Protein AF-A0AB36GQ30-F1 (afdb_monomer)

Structure (mmCIF, N/CA/C/O backbone):
data_AF-A0AB36GQ30-F1
#
_entry.id   AF-A0AB36GQ30-F1
#
loop_
_atom_site.group_PDB
_atom_site.id
_atom_site.type_symbol
_atom_site.label_atom_id
_atom_site.label_alt_id
_atom_site.label_comp_id
_atom_site.label_asym_id
_atom_site.label_entity_id
_atom_site.label_seq_id
_atom_site.pdbx_PDB_ins_code
_atom_site.Cartn_x
_atom_site.Cartn_y
_atom_site.Cartn_z
_atom_site.occupancy
_atom_site.B_iso_or_equiv
_atom_site.auth_seq_id
_atom_site.auth_comp_id
_atom_site.auth_asym_id
_atom_site.auth_atom_id
_atom_site.pdbx_PDB_model_num
ATOM 1 N N . MET A 1 1 ? -1.378 24.437 3.042 1.00 61.00 1 MET A N 1
ATOM 2 C CA . MET A 1 1 ?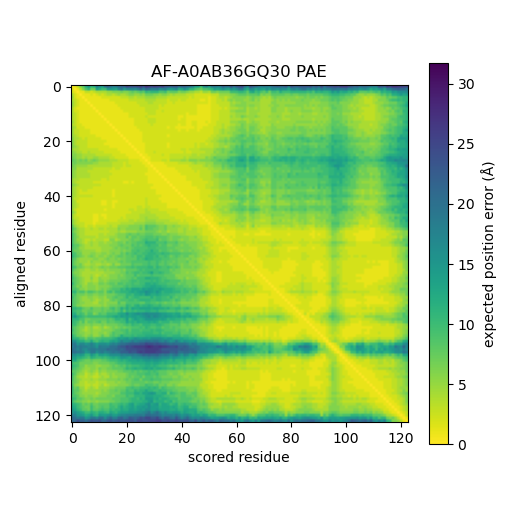 -1.253 23.230 3.884 1.00 61.00 1 MET A CA 1
ATOM 3 C C . MET A 1 1 ? -0.330 22.280 3.148 1.00 61.00 1 MET A C 1
ATOM 5 O O . MET A 1 1 ? -0.495 22.153 1.941 1.00 61.00 1 MET A O 1
ATOM 9 N N . SER A 1 2 ? 0.686 21.733 3.812 1.00 84.62 2 SER A N 1
ATOM 10 C CA . SER A 1 2 ? 1.551 20.708 3.219 1.00 84.62 2 SER A CA 1
ATOM 11 C C . SER A 1 2 ? 0.772 19.402 3.073 1.00 84.62 2 SER A C 1
ATOM 13 O O . SER A 1 2 ? -0.095 19.107 3.895 1.00 84.62 2 SER A O 1
ATOM 15 N N . ASN A 1 3 ? 1.071 18.630 2.030 1.00 89.50 3 ASN A N 1
ATOM 16 C CA . ASN A 1 3 ? 0.590 17.255 1.953 1.00 89.50 3 ASN A CA 1
ATOM 17 C C . ASN A 1 3 ? 1.295 16.431 3.043 1.00 89.50 3 ASN A C 1
ATOM 19 O O . ASN A 1 3 ? 2.509 16.596 3.197 1.00 89.50 3 ASN A O 1
ATOM 23 N N . PRO A 1 4 ? 0.572 15.580 3.790 1.00 93.12 4 PRO A N 1
ATOM 24 C CA . PRO A 1 4 ? 1.186 14.721 4.793 1.00 93.12 4 PRO A CA 1
ATOM 25 C C . PRO A 1 4 ? 2.131 13.712 4.134 1.00 93.12 4 PRO A C 1
ATOM 27 O O . PRO A 1 4 ? 1.915 13.265 3.003 1.00 93.12 4 PRO A O 1
ATOM 30 N N . THR A 1 5 ? 3.189 13.360 4.848 1.00 93.00 5 THR A N 1
ATOM 31 C CA . THR A 1 5 ? 4.141 12.318 4.467 1.00 93.00 5 THR A CA 1
ATOM 32 C C . THR A 1 5 ? 3.508 10.929 4.562 1.00 93.00 5 THR A C 1
ATOM 34 O O . THR A 1 5 ? 2.499 10.725 5.238 1.00 93.00 5 THR A O 1
ATOM 37 N N . ARG A 1 6 ? 4.123 9.935 3.904 1.00 90.06 6 ARG A N 1
ATOM 38 C CA . ARG A 1 6 ? 3.685 8.530 3.975 1.00 90.06 6 ARG A CA 1
ATOM 39 C C . ARG A 1 6 ? 3.557 8.049 5.425 1.00 90.06 6 ARG A C 1
ATOM 41 O O . ARG A 1 6 ? 2.546 7.439 5.762 1.00 90.06 6 ARG A O 1
ATOM 48 N N . GLN A 1 7 ? 4.561 8.345 6.253 1.00 90.69 7 GLN A N 1
ATOM 49 C CA . GLN A 1 7 ? 4.589 7.914 7.649 1.00 90.69 7 GLN A CA 1
ATOM 50 C C . GLN A 1 7 ? 3.492 8.596 8.467 1.00 90.69 7 GLN A C 1
ATOM 52 O O . GLN A 1 7 ? 2.746 7.908 9.143 1.00 90.69 7 GLN A O 1
ATOM 57 N N . GLU A 1 8 ? 3.296 9.909 8.312 1.00 95.56 8 GLU A N 1
ATOM 58 C CA . GLU A 1 8 ? 2.214 10.622 9.010 1.00 95.56 8 GLU A CA 1
ATOM 59 C C . GLU A 1 8 ? 0.825 10.062 8.667 1.00 95.56 8 GLU A C 1
ATOM 61 O O . GLU A 1 8 ? -0.052 10.015 9.527 1.00 95.56 8 GLU A O 1
ATOM 66 N N . ILE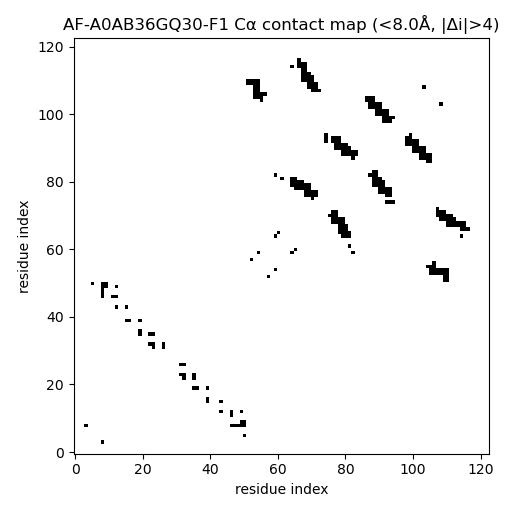 A 1 9 ? 0.604 9.618 7.423 1.00 96.00 9 ILE A N 1
ATOM 67 C CA . ILE A 1 9 ? -0.657 8.964 7.051 1.00 96.00 9 ILE A CA 1
ATOM 68 C C . ILE A 1 9 ? -0.776 7.604 7.751 1.00 96.00 9 ILE A C 1
ATOM 70 O O . ILE A 1 9 ? -1.840 7.298 8.285 1.00 96.00 9 ILE A O 1
ATOM 74 N N . ILE A 1 10 ? 0.282 6.788 7.754 1.00 94.50 10 ILE A N 1
ATOM 75 C CA . ILE A 1 10 ? 0.287 5.481 8.434 1.00 94.50 10 ILE A CA 1
ATOM 76 C C . ILE A 1 10 ? -0.005 5.657 9.925 1.00 94.50 10 ILE A C 1
ATOM 78 O O . ILE A 1 10 ? -0.965 5.061 10.416 1.00 94.50 10 ILE A O 1
ATOM 82 N N . ASP A 1 11 ? 0.729 6.551 10.585 1.00 96.50 11 ASP A N 1
ATOM 83 C CA . ASP A 1 11 ? 0.581 6.862 12.006 1.00 96.50 11 ASP A CA 1
ATOM 84 C C . ASP A 1 11 ? -0.844 7.340 12.322 1.00 96.50 11 ASP A C 1
ATOM 86 O O . ASP A 1 11 ? -1.434 6.936 13.320 1.00 96.50 11 ASP A O 1
ATOM 90 N N . ALA A 1 12 ? -1.453 8.158 11.454 1.00 97.19 12 ALA A N 1
ATOM 91 C CA . ALA A 1 12 ? -2.827 8.627 11.642 1.00 97.19 12 ALA A CA 1
ATOM 92 C C . ALA A 1 12 ? -3.866 7.496 11.548 1.00 97.19 12 ALA A C 1
ATOM 94 O O . ALA A 1 12 ? -4.842 7.491 12.302 1.00 97.19 12 ALA A O 1
ATOM 95 N N . HIS A 1 13 ? -3.677 6.537 10.633 1.00 97.31 13 HIS A N 1
ATOM 96 C CA . HIS A 1 13 ? -4.545 5.356 10.550 1.00 97.31 13 HIS A CA 1
ATOM 97 C C . HIS A 1 13 ? -4.379 4.459 11.779 1.00 97.31 13 HIS A C 1
ATOM 99 O O . HIS A 1 13 ? -5.375 3.965 12.300 1.00 97.31 13 HIS A O 1
ATOM 105 N N . GLU A 1 14 ? -3.151 4.266 12.259 1.00 96.50 14 GLU A N 1
ATOM 106 C CA . GLU A 1 14 ? -2.860 3.448 13.443 1.00 96.50 14 GLU A CA 1
ATOM 107 C C . GLU A 1 14 ? -3.410 4.082 14.721 1.00 96.50 14 GLU A C 1
ATOM 109 O O . GLU A 1 14 ? -4.164 3.436 15.448 1.00 96.50 14 GLU A O 1
ATOM 114 N N . ALA A 1 15 ? -3.173 5.379 14.923 1.00 97.75 15 ALA A N 1
ATOM 115 C CA . ALA A 1 15 ? -3.732 6.126 16.043 1.00 97.75 15 ALA A CA 1
ATOM 116 C C . ALA A 1 15 ? -5.270 6.089 16.054 1.00 97.75 15 ALA A C 1
ATOM 118 O O . ALA A 1 15 ? -5.879 5.970 17.116 1.00 97.75 15 ALA A O 1
ATOM 119 N N . LEU A 1 16 ? -5.927 6.161 14.887 1.00 97.50 16 LEU A N 1
ATOM 120 C CA . LEU A 1 16 ? -7.385 6.034 14.813 1.00 97.50 16 LEU A CA 1
ATOM 121 C C . LEU A 1 16 ? -7.857 4.642 15.258 1.00 97.50 16 LEU A C 1
ATOM 123 O O . LEU A 1 16 ? -8.854 4.552 15.975 1.00 97.50 16 LEU A O 1
ATOM 127 N N . ILE A 1 17 ? -7.165 3.577 14.844 1.00 96.50 17 ILE A N 1
ATOM 128 C CA . ILE A 1 17 ? -7.484 2.201 15.249 1.00 96.50 17 ILE A CA 1
ATOM 129 C C . ILE A 1 17 ? -7.342 2.053 16.767 1.00 96.50 17 ILE A C 1
ATOM 131 O O . ILE A 1 17 ? -8.271 1.573 17.415 1.00 96.50 17 ILE A O 1
ATOM 135 N N . GLU A 1 18 ? -6.232 2.520 17.342 1.00 97.38 18 GLU A N 1
ATOM 136 C CA . GLU A 1 18 ? -5.989 2.461 18.788 1.00 97.38 18 GLU A CA 1
ATOM 137 C C . GLU A 1 18 ? -7.038 3.247 19.582 1.00 97.38 18 GLU A C 1
ATOM 139 O O . GLU A 1 18 ? -7.621 2.725 20.532 1.00 97.38 18 GLU A O 1
ATOM 144 N N . LEU A 1 19 ? -7.344 4.479 19.162 1.00 97.00 19 LEU A N 1
ATOM 145 C CA . LEU A 1 19 ? -8.370 5.303 19.804 1.00 97.00 19 LEU A CA 1
ATOM 146 C C . LEU A 1 19 ? -9.752 4.645 19.752 1.00 97.00 19 LEU A C 1
ATOM 148 O O . LEU A 1 19 ? -10.502 4.728 20.726 1.00 97.00 19 LEU A O 1
ATOM 152 N N . CYS A 1 20 ? -10.099 3.994 18.638 1.00 95.81 20 CYS A N 1
ATOM 153 C CA . CYS A 1 20 ? -11.366 3.275 18.520 1.00 95.81 20 CYS A CA 1
ATOM 154 C C . CYS A 1 20 ? -11.392 2.033 19.413 1.00 95.81 20 CYS A C 1
ATOM 156 O O . CYS A 1 20 ? -12.393 1.829 20.090 1.00 95.81 20 CYS A O 1
ATOM 158 N N . GLY A 1 21 ? -10.297 1.269 19.485 1.00 94.81 21 GLY A N 1
ATOM 159 C CA . GLY A 1 21 ? -10.179 0.128 20.399 1.00 94.81 21 GLY A CA 1
ATOM 160 C C . GLY A 1 21 ? -10.378 0.541 21.858 1.00 94.81 21 GLY A C 1
ATOM 161 O O . GLY A 1 21 ? -11.236 -0.004 22.545 1.00 94.81 21 GLY A O 1
ATOM 162 N N . LEU A 1 22 ? -9.689 1.600 22.298 1.00 96.62 22 LEU A N 1
ATOM 163 C CA . LEU A 1 22 ? -9.859 2.152 23.647 1.00 96.62 22 LEU A CA 1
ATOM 164 C C . LEU A 1 22 ? -11.296 2.632 23.910 1.00 96.62 22 LEU A C 1
ATOM 166 O O . LEU A 1 22 ? -11.830 2.444 25.002 1.00 96.62 22 LEU A O 1
ATOM 170 N N . ALA A 1 23 ? -11.936 3.274 22.930 1.00 96.00 23 ALA A N 1
ATOM 171 C CA . ALA A 1 23 ? -13.309 3.754 23.071 1.00 96.00 23 ALA A CA 1
ATOM 172 C C . ALA A 1 23 ? -14.343 2.613 23.084 1.00 96.00 23 ALA A C 1
ATOM 174 O O . ALA A 1 23 ? -15.368 2.735 23.757 1.00 96.00 23 ALA A O 1
ATOM 175 N N . GLU A 1 24 ? -14.087 1.523 22.358 1.00 94.38 24 GLU A N 1
ATOM 176 C CA . GLU A 1 24 ? -14.903 0.306 22.381 1.00 94.38 24 GLU A CA 1
ATOM 177 C C . GLU A 1 24 ? -14.786 -0.428 23.716 1.00 94.38 24 GLU A C 1
ATOM 179 O O . GLU A 1 24 ? -15.815 -0.786 24.284 1.00 94.38 24 GLU A O 1
ATOM 184 N N . ASP A 1 25 ? -13.578 -0.558 24.271 1.00 95.00 25 ASP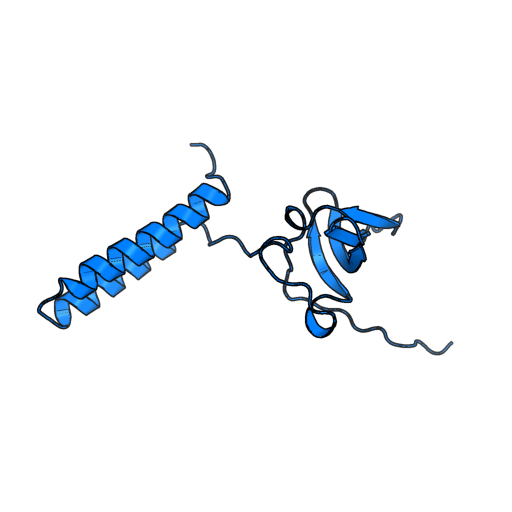 A N 1
ATOM 185 C CA . ASP A 1 25 ? -13.352 -1.172 25.588 1.00 95.00 25 ASP A CA 1
ATOM 186 C C . ASP A 1 25 ? -14.067 -0.415 26.722 1.00 95.00 25 ASP A C 1
ATOM 188 O O . ASP A 1 25 ? -14.489 -0.999 27.722 1.00 95.00 25 ASP A O 1
ATOM 192 N N . LEU A 1 26 ? -14.232 0.902 26.563 1.00 95.19 26 LEU A N 1
ATOM 193 C CA . LEU A 1 26 ? -14.957 1.766 27.498 1.00 95.19 26 LEU A CA 1
ATOM 194 C C . LEU A 1 26 ? -16.472 1.813 27.241 1.00 95.19 26 LEU A C 1
ATOM 196 O O . LEU A 1 26 ? -17.214 2.406 28.033 1.00 95.19 26 LEU A O 1
ATOM 200 N N . ALA A 1 27 ? -16.958 1.232 26.143 1.00 95.00 27 ALA A N 1
ATOM 201 C CA . ALA A 1 27 ? -18.374 1.244 25.814 1.00 95.00 27 ALA A CA 1
ATOM 202 C C . ALA A 1 27 ? -19.149 0.296 26.742 1.00 95.00 27 ALA A C 1
ATOM 204 O O . ALA A 1 27 ? -18.955 -0.915 26.752 1.00 95.00 27 ALA A O 1
ATOM 205 N N . VAL A 1 28 ? -20.104 0.847 27.491 1.00 95.88 28 VAL A N 1
ATOM 206 C CA . VAL A 1 28 ? -20.944 0.079 28.430 1.00 95.88 28 VAL A CA 1
ATOM 207 C C . VAL A 1 28 ? -22.181 -0.497 27.729 1.00 95.88 28 VAL A C 1
ATOM 209 O O . VAL A 1 28 ? -22.857 -1.385 28.242 1.00 95.88 28 VAL A O 1
ATOM 212 N N . THR A 1 29 ? -22.508 0.017 26.541 1.00 96.81 29 THR A N 1
ATOM 213 C CA . THR A 1 29 ? -23.698 -0.367 25.778 1.00 96.81 29 THR A CA 1
ATOM 214 C C . THR A 1 29 ? -23.365 -0.621 24.315 1.00 96.81 29 THR A C 1
ATOM 216 O O . THR A 1 29 ? -22.505 0.035 23.726 1.00 96.81 29 THR A O 1
ATOM 219 N N . GLU A 1 30 ? -24.150 -1.483 23.670 1.00 94.19 30 GLU A N 1
ATOM 220 C CA . GLU A 1 30 ? -24.035 -1.692 22.224 1.00 94.19 30 GLU A CA 1
ATOM 221 C C . GLU A 1 30 ? -24.274 -0.412 21.411 1.00 94.19 30 GLU A C 1
ATOM 223 O O . GLU A 1 30 ? -23.734 -0.248 20.319 1.00 94.19 30 GLU A O 1
ATOM 228 N N . ALA A 1 31 ? -25.113 0.504 21.908 1.00 96.19 31 ALA A N 1
ATOM 229 C CA . ALA A 1 31 ? -25.377 1.769 21.232 1.00 96.19 31 ALA A CA 1
ATOM 230 C C . ALA A 1 31 ? -24.118 2.647 21.173 1.00 96.19 31 ALA A C 1
ATOM 232 O O . ALA A 1 31 ? -23.854 3.253 20.135 1.00 96.1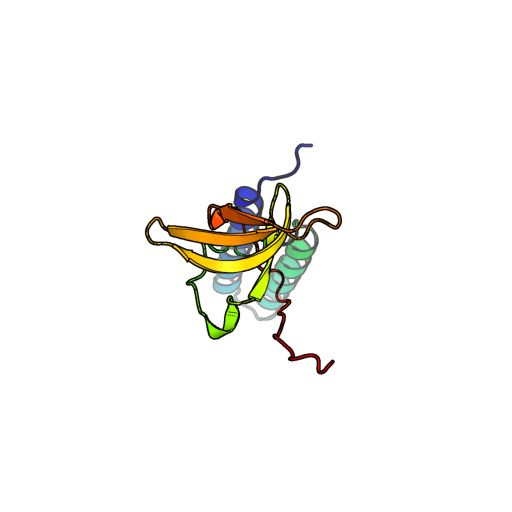9 31 ALA A O 1
ATOM 233 N N . GLN A 1 32 ? -23.327 2.670 22.250 1.00 95.00 32 GLN A N 1
ATOM 234 C CA . GLN A 1 32 ? -22.038 3.358 22.291 1.00 95.00 32 GLN A CA 1
ATOM 235 C C . GLN A 1 32 ? -21.025 2.688 21.360 1.00 95.00 32 GLN A C 1
ATOM 237 O O . GLN A 1 32 ? -20.433 3.384 20.542 1.00 95.00 32 GLN A O 1
ATOM 242 N N . ALA A 1 33 ? -20.909 1.356 21.389 1.00 94.19 33 ALA A N 1
ATOM 243 C CA . ALA A 1 33 ? -20.018 0.624 20.483 1.00 94.19 33 ALA A CA 1
ATOM 244 C C . ALA A 1 33 ? -20.358 0.896 19.003 1.00 94.19 33 ALA A C 1
ATOM 246 O O . ALA A 1 33 ? -19.493 1.247 18.201 1.00 94.19 33 ALA A O 1
ATOM 247 N N . ARG A 1 34 ? -21.649 0.865 18.636 1.00 95.44 34 ARG A N 1
ATOM 248 C CA . ARG A 1 34 ? -22.106 1.249 17.286 1.00 95.44 34 ARG A CA 1
ATOM 249 C C . ARG A 1 34 ? -21.757 2.695 16.935 1.00 95.44 34 ARG A C 1
ATOM 251 O O . ARG A 1 34 ? -21.518 3.000 15.768 1.00 95.44 34 ARG A O 1
ATOM 258 N N . GLN A 1 35 ? -21.763 3.597 17.912 1.00 96.69 35 GLN A N 1
ATOM 259 C CA . GLN A 1 35 ? -21.412 4.994 17.691 1.00 96.69 35 GLN A CA 1
ATOM 260 C C . GLN A 1 35 ? -19.906 5.174 17.454 1.00 96.69 35 GLN A C 1
ATOM 262 O O . GLN A 1 35 ? -19.541 5.943 16.564 1.00 96.69 35 GLN A O 1
ATOM 267 N N . VAL A 1 36 ? -19.050 4.427 18.161 1.00 96.75 36 VAL A N 1
ATOM 268 C CA . VAL A 1 36 ? -17.599 4.402 17.904 1.00 96.75 36 VAL A CA 1
ATOM 269 C C . VAL A 1 36 ? -17.325 3.973 16.461 1.00 96.75 36 VAL A C 1
ATOM 271 O O . VAL A 1 36 ? -16.662 4.703 15.727 1.00 96.75 36 VAL A O 1
ATOM 274 N N . TRP A 1 37 ? -17.964 2.898 15.989 1.00 94.81 37 TRP A N 1
ATOM 275 C CA . TRP A 1 37 ? -17.843 2.444 14.596 1.00 94.81 37 TRP A CA 1
ATOM 276 C C . TRP A 1 37 ? -18.278 3.483 13.553 1.00 94.81 37 TRP A C 1
ATOM 278 O O . TRP A 1 37 ? -17.674 3.593 12.477 1.00 94.81 37 TRP A O 1
ATOM 288 N N . LYS A 1 38 ? -19.312 4.280 13.854 1.00 97.00 38 LYS A N 1
ATOM 289 C CA . LYS A 1 38 ? -19.730 5.391 12.983 1.00 97.00 38 LYS A CA 1
ATOM 290 C C . LYS A 1 38 ? -18.668 6.486 12.921 1.00 97.00 38 LYS A C 1
ATOM 292 O O . LYS A 1 38 ? -18.394 6.995 11.831 1.00 97.00 38 LYS A O 1
ATOM 297 N N . TYR A 1 39 ? -18.063 6.840 14.055 1.00 97.12 39 TYR A N 1
ATOM 298 C CA . TYR A 1 39 ? -16.988 7.831 14.101 1.00 97.12 39 TYR A CA 1
ATOM 299 C C . TYR A 1 39 ? -15.732 7.334 13.393 1.00 97.12 39 TYR A C 1
ATOM 301 O O . TYR A 1 39 ? -15.231 8.046 12.526 1.00 97.12 39 TYR A O 1
ATOM 309 N N . HIS A 1 40 ? -15.307 6.096 13.657 1.00 96.38 40 HIS A N 1
ATOM 310 C CA . HIS A 1 40 ? -14.223 5.433 12.932 1.00 96.38 40 HIS A CA 1
ATOM 311 C C . HIS A 1 40 ? -14.420 5.553 11.416 1.00 96.38 40 HIS A C 1
ATOM 313 O O . HIS A 1 40 ? -13.554 6.050 10.699 1.00 96.38 40 HIS A O 1
ATOM 319 N N . SER A 1 41 ? -15.605 5.176 10.926 1.00 95.50 41 SER A N 1
ATOM 320 C CA . SER A 1 41 ? -15.919 5.206 9.494 1.00 95.50 41 SER A CA 1
ATOM 321 C C . SER A 1 41 ? -15.886 6.620 8.909 1.00 95.50 41 SER A C 1
ATOM 323 O O . SER A 1 41 ? -15.388 6.811 7.801 1.00 95.50 41 SER A O 1
ATOM 325 N N . SER A 1 42 ? -16.388 7.607 9.655 1.00 97.44 42 SER A N 1
ATOM 326 C CA . SER A 1 42 ? -16.441 9.008 9.218 1.00 97.44 42 SER A CA 1
ATOM 327 C C . SER A 1 42 ? -15.050 9.640 9.165 1.00 97.44 42 SER A C 1
ATOM 329 O O . SER A 1 42 ? -14.713 10.300 8.186 1.00 97.44 42 SER A O 1
ATOM 331 N N . ILE A 1 43 ? -14.221 9.400 10.186 1.00 97.25 43 IL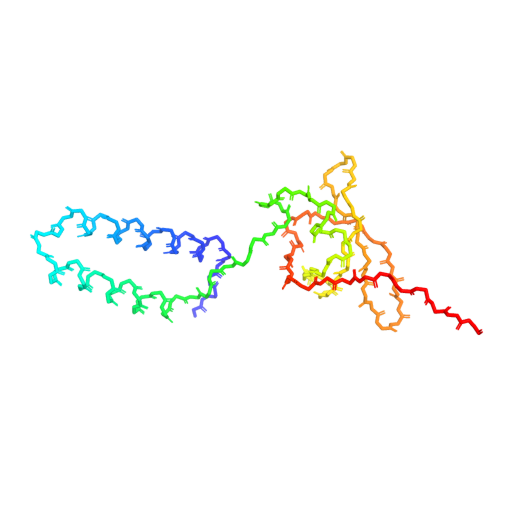E A N 1
ATOM 332 C CA . ILE A 1 43 ? -12.849 9.918 10.246 1.00 97.25 43 ILE A CA 1
ATOM 333 C C . ILE A 1 43 ? -11.993 9.238 9.177 1.00 97.25 43 ILE A C 1
ATOM 335 O O . ILE A 1 43 ? -11.321 9.924 8.413 1.00 97.25 43 ILE A O 1
ATOM 339 N N . ARG A 1 44 ? -12.080 7.909 9.043 1.00 96.31 44 ARG A N 1
ATOM 340 C CA . ARG A 1 44 ? -11.341 7.156 8.019 1.00 96.31 44 ARG A CA 1
ATOM 341 C C . ARG A 1 44 ? -11.648 7.641 6.600 1.00 96.31 44 ARG A C 1
ATOM 343 O O . ARG A 1 44 ? -10.753 7.648 5.767 1.00 96.31 44 ARG A O 1
ATOM 350 N N . ALA A 1 45 ? -12.887 8.054 6.325 1.00 95.12 45 ALA A N 1
ATOM 351 C CA . ALA A 1 45 ? -13.273 8.612 5.028 1.00 95.12 45 ALA A CA 1
ATOM 352 C C . ALA A 1 45 ? -12.688 10.012 4.760 1.00 95.12 45 ALA A C 1
ATOM 354 O O . ALA A 1 45 ? -12.587 10.413 3.603 1.00 95.12 45 ALA A O 1
ATOM 355 N N . ALA A 1 46 ? -12.319 10.752 5.809 1.00 96.06 46 ALA A N 1
ATOM 356 C CA . ALA A 1 46 ? -11.674 12.059 5.707 1.00 96.06 46 ALA A CA 1
ATOM 357 C C . ALA A 1 46 ? -10.136 11.973 5.700 1.00 96.06 46 ALA A C 1
ATOM 359 O O . ALA A 1 46 ? -9.479 12.909 5.244 1.00 96.06 46 ALA A O 1
ATOM 360 N N . LEU A 1 47 ? -9.558 10.873 6.200 1.00 95.25 47 LEU A N 1
ATOM 361 C CA . LEU A 1 47 ? -8.119 10.631 6.138 1.00 95.25 47 LEU A CA 1
ATOM 362 C C . LEU A 1 47 ? -7.668 10.361 4.693 1.00 95.25 47 LEU A C 1
ATOM 364 O O . LEU A 1 47 ? -8.395 9.723 3.925 1.00 95.25 47 LEU A O 1
ATOM 368 N N . PRO A 1 48 ? -6.440 10.768 4.321 1.00 95.38 48 PRO A N 1
ATOM 369 C CA . PRO A 1 48 ? -5.808 10.264 3.110 1.00 95.38 48 PRO A CA 1
ATOM 370 C C . PRO A 1 48 ? -5.812 8.725 3.092 1.00 95.38 48 PRO A C 1
ATOM 372 O O . PRO A 1 48 ? -5.706 8.104 4.157 1.00 95.38 48 PRO A O 1
ATOM 375 N N . PRO A 1 49 ? -5.916 8.082 1.914 1.00 93.50 49 PRO A N 1
ATOM 376 C CA . PRO A 1 49 ? -5.868 6.628 1.817 1.00 93.50 49 PRO A CA 1
ATOM 377 C C . PRO A 1 49 ? -4.606 6.072 2.477 1.00 93.50 49 PRO A C 1
ATOM 379 O O . PRO A 1 49 ? -3.523 6.632 2.294 1.00 93.50 49 PRO A O 1
ATOM 382 N N . LYS A 1 50 ? -4.737 4.964 3.218 1.00 93.12 50 LYS A N 1
ATOM 383 C CA . LYS A 1 50 ? -3.569 4.293 3.795 1.00 93.12 50 LYS A CA 1
ATOM 384 C C . LYS A 1 50 ? -2.625 3.897 2.647 1.00 93.12 50 LYS A C 1
ATOM 386 O O . LYS A 1 50 ? -3.092 3.265 1.694 1.00 93.12 50 LYS A O 1
ATOM 391 N N . PRO A 1 51 ? -1.338 4.279 2.699 1.00 91.62 51 PRO A N 1
ATOM 392 C CA . PRO A 1 51 ? -0.378 3.910 1.673 1.00 91.62 51 PRO A CA 1
ATOM 393 C C . PRO A 1 51 ? -0.302 2.393 1.518 1.00 91.62 51 PRO A C 1
ATOM 395 O O . PRO A 1 51 ? -0.396 1.657 2.501 1.00 91.62 51 PRO A O 1
ATOM 398 N N . GLN A 1 52 ? -0.114 1.930 0.285 1.00 91.69 52 GLN A N 1
ATOM 399 C CA . GLN A 1 52 ? 0.172 0.520 0.040 1.00 91.69 52 GLN A CA 1
ATOM 400 C C . GLN A 1 52 ? 1.567 0.162 0.578 1.00 91.69 52 GLN A C 1
ATOM 402 O O . GLN A 1 52 ? 2.451 1.036 0.610 1.00 91.69 52 GLN A O 1
ATOM 407 N N . PRO A 1 53 ? 1.769 -1.091 1.020 1.00 93.31 53 PRO A N 1
ATOM 408 C CA . PRO A 1 53 ? 3.080 -1.550 1.440 1.00 93.31 53 PRO A CA 1
ATOM 409 C C . PRO A 1 53 ? 4.066 -1.501 0.269 1.00 93.31 53 PRO A C 1
ATOM 411 O O . PRO A 1 53 ? 3.708 -1.711 -0.888 1.00 93.31 53 PRO A O 1
ATOM 414 N N . THR A 1 54 ? 5.310 -1.193 0.589 1.00 95.94 54 THR A N 1
ATOM 415 C CA . THR A 1 54 ? 6.464 -1.283 -0.303 1.00 95.94 54 THR A CA 1
ATOM 416 C C . THR A 1 54 ? 7.073 -2.680 -0.209 1.00 95.94 54 THR A C 1
ATOM 418 O O . THR A 1 54 ? 6.810 -3.412 0.746 1.00 95.94 54 THR A O 1
ATOM 421 N N . MET A 1 55 ? 7.958 -3.035 -1.139 1.00 96.62 55 MET A N 1
ATOM 422 C CA . MET A 1 55 ? 8.725 -4.281 -1.056 1.00 96.62 55 MET A CA 1
ATOM 423 C C . MET A 1 55 ? 9.687 -4.341 0.141 1.00 96.62 55 MET A C 1
ATOM 425 O O . MET A 1 55 ? 10.229 -5.404 0.412 1.00 96.62 55 MET A O 1
ATOM 429 N N . ALA A 1 56 ? 9.911 -3.238 0.863 1.00 95.81 56 ALA A N 1
ATOM 430 C CA . ALA A 1 56 ? 10.652 -3.261 2.127 1.00 95.81 56 ALA A CA 1
ATOM 431 C C . ALA A 1 56 ? 9.806 -3.769 3.309 1.00 95.81 56 ALA A C 1
ATOM 433 O O . ALA A 1 56 ? 10.352 -4.180 4.329 1.00 95.81 56 ALA A O 1
ATOM 434 N N . GLU A 1 57 ? 8.477 -3.717 3.191 1.00 94.62 57 GLU A N 1
ATOM 435 C CA . GLU A 1 57 ? 7.531 -4.081 4.257 1.00 94.62 57 GLU A CA 1
ATOM 436 C C . GLU A 1 57 ? 6.923 -5.476 4.057 1.00 94.62 57 GLU A C 1
ATOM 438 O O . GLU A 1 57 ? 6.194 -5.956 4.924 1.00 94.62 57 GLU A O 1
ATOM 443 N N . VAL A 1 58 ? 7.199 -6.124 2.923 1.00 93.56 58 VAL A N 1
ATOM 444 C CA . VAL A 1 58 ? 6.719 -7.472 2.600 1.00 93.56 58 VAL A CA 1
ATOM 445 C C . VAL A 1 58 ? 7.886 -8.375 2.230 1.00 93.56 58 VAL A C 1
ATOM 447 O O . VAL A 1 58 ? 8.858 -7.939 1.618 1.00 93.56 58 VAL A O 1
ATOM 450 N N . GLU A 1 59 ? 7.787 -9.647 2.600 1.00 94.62 59 GLU A N 1
ATOM 451 C CA . GLU A 1 59 ? 8.777 -10.642 2.205 1.00 94.62 59 GLU A CA 1
ATOM 452 C C . GLU A 1 59 ? 8.637 -10.971 0.716 1.00 94.62 59 GLU A C 1
ATOM 454 O O . GLU A 1 59 ? 7.529 -11.058 0.178 1.00 94.62 59 GLU A O 1
ATOM 459 N N . TRP A 1 60 ? 9.775 -11.144 0.043 1.00 95.75 60 TRP A N 1
ATOM 460 C CA . TRP A 1 60 ? 9.778 -11.582 -1.343 1.00 95.75 60 TRP A CA 1
ATOM 461 C C . TRP A 1 60 ? 9.257 -13.020 -1.448 1.00 95.75 60 TRP A C 1
ATOM 463 O O . TRP A 1 60 ? 9.735 -13.931 -0.783 1.00 95.75 60 TRP A O 1
ATOM 473 N N . ASP A 1 61 ? 8.320 -13.208 -2.363 1.00 96.00 61 ASP A N 1
ATOM 474 C CA . ASP A 1 61 ? 7.694 -14.482 -2.714 1.00 96.00 61 ASP A CA 1
ATOM 475 C C . ASP A 1 61 ? 7.698 -14.580 -4.241 1.00 96.00 61 ASP A C 1
ATOM 477 O O . ASP A 1 61 ? 7.078 -13.745 -4.902 1.00 96.00 61 ASP A O 1
ATOM 481 N N . ASP A 1 62 ? 8.409 -15.558 -4.801 1.00 94.81 62 ASP A N 1
ATOM 482 C CA . ASP A 1 62 ? 8.525 -15.744 -6.251 1.00 94.81 62 ASP A CA 1
ATOM 483 C C . ASP A 1 62 ? 7.159 -15.960 -6.915 1.00 94.81 62 ASP A C 1
ATOM 485 O O . ASP A 1 62 ? 6.893 -15.399 -7.980 1.00 94.81 62 ASP A O 1
ATOM 489 N N . ASP A 1 63 ? 6.253 -16.690 -6.264 1.00 94.06 63 ASP A N 1
ATOM 490 C CA . ASP A 1 63 ? 4.922 -16.976 -6.791 1.00 94.06 63 ASP A CA 1
ATOM 491 C C . ASP A 1 63 ? 4.018 -15.752 -6.774 1.00 94.06 63 ASP A C 1
ATOM 493 O O . ASP A 1 63 ? 2.982 -15.779 -7.436 1.00 94.06 63 ASP A O 1
ATOM 497 N N . LEU A 1 64 ? 4.367 -14.685 -6.053 1.00 94.69 64 LEU A N 1
ATOM 498 C CA . LEU A 1 64 ? 3.584 -13.450 -5.984 1.00 94.69 64 LEU A CA 1
ATOM 499 C C . LEU A 1 64 ? 4.265 -12.264 -6.672 1.00 94.69 64 LEU A C 1
ATOM 501 O O . LEU A 1 64 ? 3.572 -11.449 -7.283 1.00 94.69 64 LEU A O 1
ATOM 505 N N . HIS A 1 65 ? 5.592 -12.170 -6.600 1.00 96.50 65 HIS A N 1
ATOM 506 C CA . HIS A 1 65 ? 6.356 -10.969 -6.937 1.00 96.50 65 HIS A CA 1
ATOM 507 C C . HIS A 1 65 ? 7.169 -11.100 -8.225 1.00 96.50 65 HIS A C 1
ATOM 509 O O . HIS A 1 65 ? 7.434 -10.084 -8.874 1.00 96.50 65 HIS A O 1
ATOM 515 N N . TYR A 1 66 ? 7.527 -12.314 -8.654 1.00 96.75 66 TYR A N 1
ATOM 516 C CA . TYR A 1 66 ? 8.153 -12.492 -9.960 1.00 96.75 66 TYR A CA 1
ATOM 517 C C . TYR A 1 66 ? 7.178 -12.074 -11.072 1.00 96.75 66 TYR A C 1
ATOM 519 O O . TYR A 1 66 ? 6.033 -12.529 -11.126 1.00 96.75 66 TYR A O 1
ATOM 527 N N . LEU A 1 67 ? 7.627 -11.167 -11.948 1.00 96.31 67 LEU A N 1
ATOM 528 C CA . LEU A 1 67 ? 6.828 -10.535 -13.009 1.00 96.31 67 LEU A CA 1
ATOM 529 C C . LEU A 1 67 ? 5.587 -9.781 -12.502 1.00 96.31 67 LEU A C 1
ATOM 531 O O . LEU A 1 67 ? 4.635 -9.547 -13.255 1.00 96.31 67 LEU A O 1
ATOM 535 N N . ALA A 1 68 ? 5.596 -9.361 -11.237 1.00 97.00 68 ALA A N 1
ATOM 536 C CA . ALA A 1 68 ? 4.594 -8.453 -10.703 1.00 97.00 68 ALA A CA 1
ATOM 537 C C . ALA A 1 68 ? 4.919 -6.995 -11.050 1.00 97.00 68 ALA A C 1
ATOM 539 O O . ALA A 1 68 ? 6.080 -6.583 -11.118 1.00 97.00 68 ALA A O 1
ATOM 540 N N . GLU A 1 69 ? 3.868 -6.208 -11.259 1.00 96.81 69 GLU A N 1
ATOM 541 C CA . GLU A 1 69 ? 3.951 -4.775 -11.522 1.00 96.81 69 GLU A CA 1
ATOM 542 C C . GLU A 1 69 ? 4.089 -3.994 -10.219 1.00 96.81 69 GLU A C 1
ATOM 544 O O . GLU A 1 69 ? 3.270 -4.144 -9.307 1.00 96.81 69 GLU A O 1
ATOM 549 N N . ALA A 1 70 ? 5.063 -3.094 -10.170 1.00 96.56 70 ALA A N 1
ATOM 550 C CA . ALA A 1 70 ? 5.230 -2.144 -9.083 1.00 96.56 70 ALA A CA 1
ATOM 551 C C . ALA A 1 70 ? 5.318 -0.714 -9.619 1.00 96.56 70 ALA A C 1
ATOM 553 O O . ALA A 1 70 ? 5.806 -0.480 -10.729 1.00 96.56 70 ALA A O 1
ATOM 554 N N . THR A 1 71 ? 4.877 0.254 -8.815 1.00 95.38 71 THR A N 1
ATOM 555 C CA . THR A 1 71 ? 5.174 1.658 -9.093 1.00 95.38 71 THR A CA 1
ATOM 556 C C . THR A 1 71 ? 6.548 2.032 -8.564 1.00 95.38 71 THR A C 1
ATOM 558 O O . THR A 1 71 ? 6.896 1.630 -7.453 1.00 95.38 71 THR A O 1
ATOM 561 N N . HIS A 1 72 ? 7.289 2.841 -9.323 1.00 94.50 72 HIS A N 1
ATOM 562 C CA . HIS A 1 72 ? 8.604 3.354 -8.933 1.00 94.50 72 HIS A CA 1
A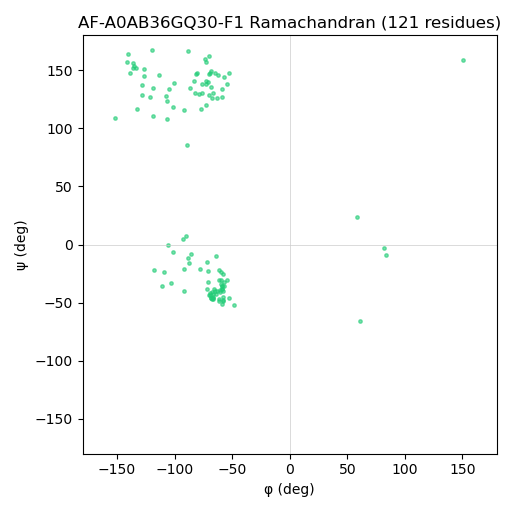TOM 563 C C . HIS A 1 72 ? 8.664 4.884 -9.091 1.00 94.50 72 HIS A C 1
ATOM 565 O O . HIS A 1 72 ? 8.249 5.380 -10.140 1.00 94.50 72 HIS A O 1
ATOM 571 N N . PRO A 1 73 ? 9.249 5.650 -8.145 1.00 92.00 73 PRO A N 1
ATOM 572 C CA . PRO A 1 73 ? 9.243 7.120 -8.170 1.00 92.00 73 PRO A CA 1
ATOM 573 C C . PRO A 1 73 ? 9.789 7.762 -9.452 1.00 92.00 73 PRO A C 1
ATOM 575 O O . PRO A 1 73 ? 9.369 8.849 -9.828 1.00 92.00 73 PRO A O 1
ATOM 578 N N . VAL A 1 74 ? 10.743 7.098 -10.112 1.00 91.12 74 VAL A N 1
ATOM 579 C CA . VAL A 1 74 ? 11.411 7.606 -11.328 1.00 91.12 74 VAL A CA 1
ATOM 580 C C . VAL A 1 74 ? 10.903 6.948 -12.610 1.00 91.12 74 VAL A C 1
ATOM 582 O O . VAL A 1 74 ? 10.903 7.573 -13.664 1.00 91.12 74 VAL A O 1
ATOM 585 N N . TYR A 1 75 ? 10.515 5.674 -12.540 1.00 91.19 75 TYR A N 1
ATOM 586 C CA . TYR A 1 75 ? 10.211 4.872 -13.733 1.00 91.19 75 TYR A CA 1
ATOM 587 C C . TYR A 1 75 ? 8.713 4.654 -13.925 1.00 91.19 75 TYR A C 1
ATOM 589 O O . TYR A 1 75 ? 8.326 4.016 -14.896 1.00 91.19 75 TYR A O 1
ATOM 597 N N . GLU A 1 76 ? 7.897 5.192 -13.015 1.00 91.12 76 GLU A N 1
ATOM 598 C CA . GLU A 1 76 ? 6.443 5.074 -12.939 1.00 91.12 76 GLU A CA 1
ATOM 599 C C . GLU A 1 76 ? 5.961 3.636 -12.776 1.00 91.12 76 GLU A C 1
ATOM 601 O O . GLU A 1 76 ? 5.431 3.313 -11.723 1.00 91.12 76 GLU A O 1
ATOM 606 N N . THR A 1 77 ? 6.168 2.774 -13.772 1.00 93.31 77 THR A N 1
ATOM 607 C CA . THR A 1 77 ? 5.745 1.369 -13.796 1.00 93.31 77 THR A CA 1
ATOM 608 C C . THR A 1 77 ? 6.917 0.454 -14.146 1.00 93.31 77 THR A C 1
ATOM 610 O O . THR A 1 77 ? 7.613 0.653 -15.145 1.00 93.31 77 THR A O 1
ATOM 613 N N . VAL A 1 78 ? 7.132 -0.574 -13.327 1.00 95.62 78 VAL A N 1
ATOM 614 C CA . VAL A 1 78 ? 8.221 -1.545 -13.494 1.00 95.62 78 VAL A CA 1
ATOM 615 C C . VAL A 1 78 ? 7.731 -2.974 -13.267 1.00 95.62 78 VAL A C 1
ATOM 617 O O . VAL A 1 78 ? 6.746 -3.183 -12.562 1.00 95.62 78 VAL A O 1
ATOM 620 N N . LEU A 1 79 ? 8.435 -3.958 -13.834 1.00 96.69 79 LEU A N 1
ATOM 621 C CA . LEU A 1 79 ? 8.207 -5.382 -13.553 1.00 96.69 79 LEU A CA 1
ATOM 622 C C . LEU A 1 79 ? 9.324 -5.931 -12.681 1.00 96.69 79 LEU A C 1
ATOM 624 O O . LEU A 1 79 ? 10.492 -5.864 -13.062 1.00 96.69 79 LEU A O 1
ATOM 628 N N . MET A 1 80 ? 8.978 -6.489 -11.530 1.00 97.31 80 MET A N 1
ATOM 629 C CA . MET A 1 80 ? 9.958 -7.054 -10.607 1.00 97.31 80 MET A CA 1
ATOM 630 C C . MET A 1 80 ? 10.454 -8.416 -11.110 1.00 97.31 80 MET A C 1
ATOM 632 O O . MET A 1 80 ? 9.680 -9.222 -11.622 1.00 97.31 80 MET A O 1
ATOM 636 N N . LEU A 1 81 ? 11.761 -8.661 -10.999 1.00 97.00 81 LEU A N 1
ATOM 637 C CA . LEU A 1 81 ? 12.421 -9.859 -11.533 1.00 97.00 81 LEU A CA 1
ATOM 638 C C . LEU A 1 81 ? 13.067 -10.732 -10.455 1.00 97.00 81 LEU A C 1
ATOM 640 O O . LEU A 1 81 ? 13.315 -11.902 -10.722 1.00 97.00 81 LEU A O 1
ATOM 644 N N . GLY A 1 82 ? 13.377 -10.179 -9.284 1.00 96.69 82 GLY A N 1
ATOM 645 C CA . GLY A 1 82 ? 13.963 -10.936 -8.179 1.00 96.69 82 GLY A CA 1
ATOM 646 C C . GLY A 1 82 ? 14.857 -10.093 -7.272 1.00 96.69 82 GLY A C 1
ATOM 647 O O . GLY A 1 82 ? 15.356 -9.048 -7.708 1.00 96.69 82 GLY A O 1
ATOM 648 N N . PRO A 1 83 ? 15.086 -10.540 -6.029 1.00 96.62 83 PRO A N 1
ATOM 649 C CA . PRO A 1 83 ? 16.025 -9.911 -5.116 1.00 96.62 83 PRO A CA 1
ATOM 650 C C . PRO A 1 83 ? 17.475 -10.208 -5.522 1.00 96.62 83 PRO A C 1
ATOM 652 O O . PRO A 1 83 ? 17.774 -11.167 -6.239 1.00 96.62 83 PRO A O 1
ATOM 655 N N . TYR A 1 84 ? 18.394 -9.381 -5.041 1.00 94.25 84 TYR A N 1
ATOM 656 C CA . TYR A 1 84 ? 19.834 -9.552 -5.174 1.00 94.25 84 TYR A CA 1
ATOM 657 C C . TYR A 1 84 ? 20.499 -9.660 -3.795 1.00 94.25 84 TYR A C 1
ATOM 659 O O . TYR A 1 84 ? 19.885 -9.378 -2.767 1.00 94.25 84 TYR A O 1
ATOM 667 N N . MET A 1 85 ? 21.767 -10.081 -3.763 1.00 90.62 85 MET A N 1
ATOM 668 C CA . MET A 1 85 ? 22.498 -10.377 -2.516 1.00 90.62 85 MET A CA 1
ATOM 669 C C . MET A 1 85 ? 22.620 -9.176 -1.565 1.00 90.62 85 MET A C 1
ATOM 671 O O . MET A 1 85 ? 22.818 -9.363 -0.370 1.00 90.62 85 MET A O 1
ATOM 675 N N . ASP A 1 86 ? 22.536 -7.954 -2.090 1.00 92.56 86 ASP A N 1
ATOM 676 C CA . ASP A 1 86 ? 22.617 -6.704 -1.328 1.00 92.56 86 ASP A CA 1
ATOM 677 C C . ASP A 1 86 ? 21.248 -6.196 -0.841 1.00 92.56 86 ASP A C 1
ATOM 679 O O . ASP A 1 86 ? 21.158 -5.085 -0.324 1.00 92.56 86 ASP A O 1
ATOM 683 N N . GLY A 1 87 ? 20.187 -6.990 -1.010 1.00 92.19 87 GLY A N 1
ATOM 684 C CA . GLY A 1 87 ? 18.820 -6.626 -0.640 1.00 92.19 87 GLY A CA 1
ATOM 685 C C . GLY A 1 87 ? 18.100 -5.759 -1.675 1.00 92.19 87 GLY A C 1
ATOM 686 O O . GLY A 1 87 ? 16.917 -5.477 -1.504 1.00 92.19 87 GLY A O 1
ATOM 687 N N . THR A 1 88 ? 18.760 -5.362 -2.769 1.00 97.12 88 THR A N 1
ATOM 688 C CA . THR A 1 88 ? 18.077 -4.665 -3.866 1.00 97.12 88 THR A CA 1
ATOM 689 C C . THR A 1 88 ? 17.189 -5.615 -4.658 1.00 97.12 88 THR A C 1
ATOM 691 O O . THR A 1 88 ? 17.407 -6.825 -4.694 1.00 97.12 88 THR A O 1
ATOM 694 N N . ILE A 1 89 ? 16.190 -5.062 -5.342 1.00 97.75 89 ILE A N 1
ATOM 695 C CA . ILE A 1 89 ? 15.345 -5.811 -6.268 1.00 97.75 89 ILE A CA 1
ATOM 696 C C . ILE A 1 89 ? 15.706 -5.407 -7.691 1.00 97.75 89 ILE A C 1
ATOM 698 O O . ILE A 1 89 ? 15.723 -4.226 -8.053 1.00 97.75 89 ILE A O 1
ATOM 702 N N . LYS A 1 90 ? 15.981 -6.414 -8.515 1.00 97.44 90 LYS A N 1
ATOM 703 C CA . LYS A 1 90 ? 16.142 -6.271 -9.956 1.00 97.44 90 LYS A CA 1
ATOM 704 C C . LYS A 1 90 ? 14.760 -6.113 -10.584 1.00 97.44 90 LYS A C 1
ATOM 706 O O . LYS A 1 90 ? 13.870 -6.927 -10.340 1.00 97.44 90 LYS A O 1
ATOM 711 N N . PHE A 1 91 ? 14.580 -5.107 -11.431 1.00 96.62 91 PHE A N 1
ATOM 712 C CA . PHE A 1 91 ? 13.330 -4.872 -12.149 1.00 96.62 91 PHE A CA 1
ATOM 713 C C . PHE A 1 91 ? 13.565 -4.409 -13.589 1.00 96.62 91 PHE A C 1
ATOM 715 O O . PHE A 1 91 ? 14.613 -3.860 -13.934 1.00 96.62 91 PHE A O 1
ATOM 722 N N . LEU A 1 92 ? 12.568 -4.619 -14.442 1.00 95.75 92 LEU A N 1
ATOM 723 C CA . LEU A 1 92 ? 12.508 -4.086 -15.796 1.00 95.75 92 LEU A CA 1
ATOM 724 C C . LEU A 1 92 ? 11.767 -2.745 -15.780 1.00 95.75 92 LEU A C 1
ATOM 726 O O . LEU A 1 92 ? 10.577 -2.697 -15.471 1.00 95.75 92 LEU A O 1
ATOM 730 N N . ALA A 1 93 ? 12.462 -1.661 -16.121 1.00 93.12 93 ALA A N 1
ATOM 731 C CA . ALA A 1 93 ? 11.842 -0.362 -16.340 1.00 93.12 93 ALA A CA 1
ATOM 732 C C . ALA A 1 93 ? 11.169 -0.351 -17.716 1.00 93.12 93 ALA A C 1
ATOM 734 O O . ALA A 1 93 ? 11.845 -0.479 -18.742 1.00 93.12 93 ALA A O 1
ATOM 735 N N . LEU A 1 94 ? 9.844 -0.207 -17.732 1.00 83.44 94 LEU A N 1
ATOM 736 C CA . LEU A 1 94 ? 9.048 -0.198 -18.953 1.00 83.44 94 LEU A CA 1
ATOM 737 C C . LEU A 1 94 ? 8.947 1.234 -19.492 1.00 83.44 94 LEU A C 1
ATOM 739 O O . LEU A 1 94 ? 7.989 1.948 -19.214 1.00 83.44 94 LEU A O 1
ATOM 743 N N . ASN A 1 95 ? 9.935 1.672 -20.273 1.00 76.38 95 ASN A N 1
ATOM 744 C CA . ASN A 1 95 ? 9.801 2.886 -21.079 1.00 76.38 95 ASN A CA 1
ATOM 745 C C . ASN A 1 95 ? 9.482 2.499 -22.531 1.00 76.38 95 ASN A C 1
ATOM 747 O O . ASN A 1 95 ? 10.070 1.564 -23.068 1.00 76.38 95 ASN A O 1
ATOM 751 N N . ARG A 1 96 ? 8.562 3.234 -23.170 1.00 59.66 96 ARG A N 1
ATOM 752 C CA . ARG A 1 96 ? 8.141 3.024 -24.567 1.00 59.66 96 ARG A CA 1
ATOM 753 C C . ARG A 1 96 ? 9.289 3.108 -25.577 1.00 59.66 96 ARG A C 1
ATOM 755 O O . ARG A 1 96 ? 9.152 2.544 -26.654 1.00 59.66 96 ARG A O 1
ATOM 762 N N . ALA A 1 97 ? 10.362 3.834 -25.259 1.00 71.94 97 ALA A N 1
ATOM 763 C CA . ALA A 1 97 ? 11.510 3.992 -26.152 1.00 71.94 97 ALA A CA 1
ATOM 764 C C . ALA A 1 97 ? 12.612 2.949 -25.911 1.00 71.94 97 ALA A C 1
ATOM 766 O O . ALA A 1 97 ? 13.155 2.438 -26.878 1.00 71.94 97 ALA A O 1
ATOM 767 N N . ASP A 1 98 ? 12.901 2.616 -24.648 1.00 75.19 98 ASP A N 1
ATOM 768 C CA . ASP A 1 98 ? 13.972 1.690 -24.266 1.00 75.19 98 ASP A CA 1
ATOM 769 C C . ASP A 1 98 ? 13.635 1.001 -22.938 1.00 75.19 98 ASP A C 1
ATOM 771 O O . ASP A 1 98 ? 13.684 1.615 -21.865 1.00 75.19 98 ASP A O 1
ATOM 775 N N . SER A 1 99 ? 13.322 -0.293 -22.986 1.00 83.44 99 SER A N 1
ATOM 776 C CA . SER A 1 99 ? 13.216 -1.103 -21.774 1.00 83.44 99 SER A CA 1
ATOM 777 C C . SER A 1 99 ? 14.608 -1.487 -21.282 1.00 83.44 99 SER A C 1
ATOM 779 O O 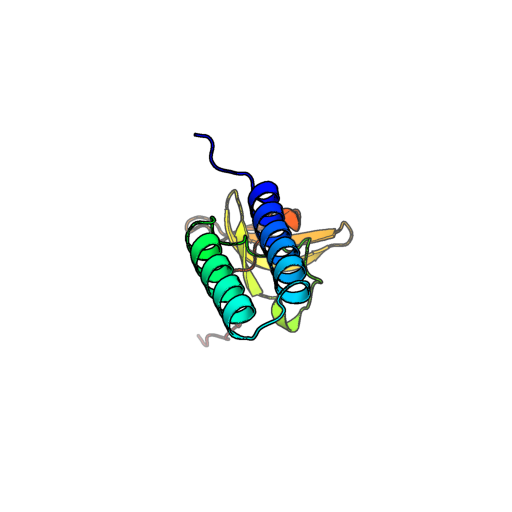. SER A 1 99 ? 15.407 -2.030 -22.047 1.00 83.44 99 SER A O 1
ATOM 781 N N . LYS A 1 100 ? 14.897 -1.262 -20.000 1.00 90.88 100 LYS A N 1
ATOM 782 C CA . LYS A 1 100 ? 16.184 -1.632 -19.393 1.00 90.88 100 LYS A CA 1
ATOM 783 C C . LYS A 1 100 ? 15.996 -2.273 -18.032 1.00 90.88 100 LYS A C 1
ATOM 785 O O . LYS A 1 100 ? 15.050 -1.963 -17.310 1.00 90.88 100 LYS A O 1
ATOM 790 N N . THR A 1 101 ? 16.931 -3.135 -17.662 1.00 93.69 101 THR A N 1
ATOM 791 C CA . THR A 1 101 ? 16.976 -3.702 -16.317 1.00 93.69 101 THR A CA 1
ATOM 792 C C . THR A 1 101 ? 17.742 -2.784 -15.371 1.00 93.69 101 THR A C 1
ATOM 794 O O . THR A 1 101 ? 18.808 -2.278 -15.718 1.00 93.69 101 THR A O 1
ATOM 797 N N . VAL A 1 102 ? 17.190 -2.567 -14.181 1.00 94.06 102 VAL A N 1
ATOM 798 C CA . VAL A 1 102 ? 17.740 -1.708 -13.129 1.00 94.06 102 VAL A CA 1
ATOM 799 C C . VAL A 1 102 ? 17.635 -2.441 -11.789 1.00 94.06 102 VAL A C 1
ATOM 801 O O . VAL A 1 102 ? 16.777 -3.306 -11.620 1.00 94.06 102 VAL A O 1
ATOM 804 N N . TRP A 1 103 ? 18.511 -2.104 -10.847 1.00 95.69 103 TRP A N 1
ATOM 805 C CA . TRP A 1 103 ? 18.412 -2.511 -9.446 1.00 95.69 103 TRP A CA 1
ATOM 806 C C . TRP A 1 103 ? 17.950 -1.313 -8.630 1.00 95.69 103 TRP A C 1
ATOM 808 O O . TRP A 1 103 ? 18.471 -0.209 -8.810 1.00 95.69 103 TRP A O 1
ATOM 818 N N . GLY A 1 104 ? 16.978 -1.512 -7.748 1.00 94.62 104 GLY A N 1
ATOM 819 C CA . GLY A 1 104 ? 16.513 -0.458 -6.856 1.00 94.62 104 GLY A CA 1
ATOM 820 C C . GLY A 1 104 ? 16.220 -0.966 -5.464 1.00 94.62 104 GLY A C 1
ATOM 821 O O . GLY A 1 104 ? 16.097 -2.167 -5.224 1.00 94.62 104 GLY A O 1
ATOM 822 N N . GLN A 1 105 ? 16.132 -0.006 -4.552 1.00 97.00 105 GLN A N 1
ATOM 823 C CA . GLN A 1 105 ? 15.824 -0.287 -3.162 1.00 97.00 105 GLN A CA 1
ATOM 824 C C . GLN A 1 105 ? 14.358 -0.724 -3.014 1.00 97.00 105 GLN A C 1
ATOM 826 O O . GLN A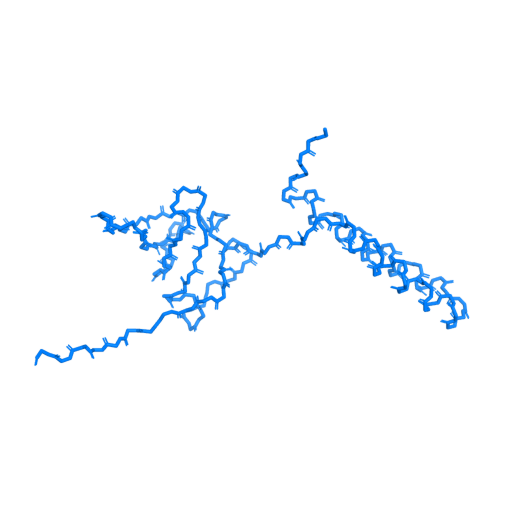 1 105 ? 13.494 -0.125 -3.671 1.00 97.00 105 GLN A O 1
ATOM 831 N N . PRO A 1 106 ? 14.059 -1.723 -2.167 1.00 96.81 106 PRO A N 1
ATOM 832 C CA . PRO A 1 106 ? 12.699 -2.219 -1.962 1.00 96.81 106 PRO A CA 1
ATOM 833 C C . PRO A 1 106 ? 11.699 -1.137 -1.520 1.00 96.81 106 PRO A C 1
ATOM 835 O O . PRO A 1 106 ? 10.543 -1.168 -1.941 1.00 96.81 106 PRO A O 1
ATOM 838 N N . GLU A 1 107 ? 12.136 -0.124 -0.760 1.00 95.81 107 GLU A N 1
ATOM 839 C CA . GLU A 1 107 ? 11.277 0.995 -0.317 1.00 95.81 107 GLU A CA 1
ATOM 840 C C . GLU A 1 107 ? 10.699 1.817 -1.485 1.00 95.81 107 GLU A C 1
ATOM 842 O O . GLU A 1 107 ? 9.691 2.506 -1.336 1.00 95.81 107 GLU A O 1
ATOM 847 N N . ASN A 1 108 ? 11.332 1.758 -2.660 1.00 95.50 108 ASN A N 1
ATOM 848 C CA . ASN A 1 108 ? 10.909 2.488 -3.856 1.00 95.50 108 ASN A CA 1
ATOM 849 C C . ASN A 1 108 ? 9.987 1.672 -4.769 1.00 95.50 108 ASN A C 1
ATOM 851 O O . ASN A 1 108 ? 9.667 2.125 -5.867 1.00 95.50 108 ASN A O 1
ATOM 855 N N . LEU A 1 109 ? 9.588 0.469 -4.358 1.00 96.44 109 LEU A N 1
ATOM 856 C CA . LEU A 1 109 ? 8.748 -0.425 -5.145 1.00 96.44 109 LEU A CA 1
ATOM 857 C C . LEU A 1 109 ? 7.452 -0.678 -4.388 1.00 96.44 109 LEU A C 1
ATOM 859 O O . LEU A 1 109 ? 7.454 -1.343 -3.358 1.00 96.44 109 LEU A O 1
ATOM 863 N N . ILE A 1 110 ? 6.345 -0.150 -4.905 1.00 96.44 110 ILE A N 1
ATOM 864 C CA . ILE A 1 110 ? 5.005 -0.377 -4.348 1.00 96.44 110 ILE A CA 1
ATOM 865 C C . ILE A 1 110 ? 4.268 -1.333 -5.292 1.00 96.44 110 ILE A C 1
ATOM 867 O O . ILE A 1 110 ? 3.936 -0.917 -6.408 1.00 96.44 110 ILE A O 1
ATOM 871 N N . PRO A 1 111 ? 4.035 -2.603 -4.911 1.00 96.31 111 PRO A N 1
ATOM 872 C CA . PRO A 1 111 ? 3.303 -3.554 -5.741 1.00 96.31 111 PRO A CA 1
ATOM 873 C C . PRO A 1 111 ? 1.897 -3.047 -6.052 1.00 96.31 111 PRO A C 1
ATOM 875 O O . PRO A 1 111 ? 1.175 -2.619 -5.164 1.00 96.31 111 PRO A O 1
ATOM 878 N N . THR A 1 112 ? 1.478 -3.134 -7.309 1.00 94.75 112 THR A N 1
ATOM 879 C CA . THR A 1 112 ? 0.142 -2.677 -7.740 1.00 94.75 112 THR A CA 1
ATOM 880 C C . THR A 1 112 ? -0.933 -3.759 -7.623 1.00 94.75 112 THR A C 1
ATOM 882 O O . THR A 1 112 ? -2.119 -3.485 -7.808 1.00 94.75 112 THR A O 1
ATOM 885 N N . GLY A 1 113 ? -0.516 -5.008 -7.396 1.00 93.00 113 GLY A N 1
ATOM 886 C CA . GLY A 1 113 ? -1.360 -6.200 -7.466 1.00 93.00 113 GLY A CA 1
ATOM 887 C C . GLY A 1 113 ? -1.537 -6.779 -8.875 1.00 93.00 113 GLY A C 1
ATOM 888 O O . GLY A 1 113 ? -2.064 -7.884 -9.003 1.00 93.00 113 GLY A O 1
ATOM 889 N N . LYS A 1 114 ? -1.086 -6.097 -9.940 1.00 95.00 114 LYS A N 1
ATOM 890 C CA . LYS A 1 114 ? -1.064 -6.688 -11.288 1.00 95.00 114 LYS A CA 1
ATOM 891 C C . LYS A 1 114 ? 0.140 -7.601 -11.472 1.00 95.00 114 LYS A C 1
ATOM 893 O O . LYS A 1 114 ? 1.225 -7.342 -10.951 1.00 95.00 114 LYS A O 1
ATOM 898 N N . ARG A 1 115 ? -0.051 -8.648 -12.270 1.00 94.12 115 ARG A N 1
ATOM 899 C CA . ARG A 1 115 ? 0.970 -9.647 -12.583 1.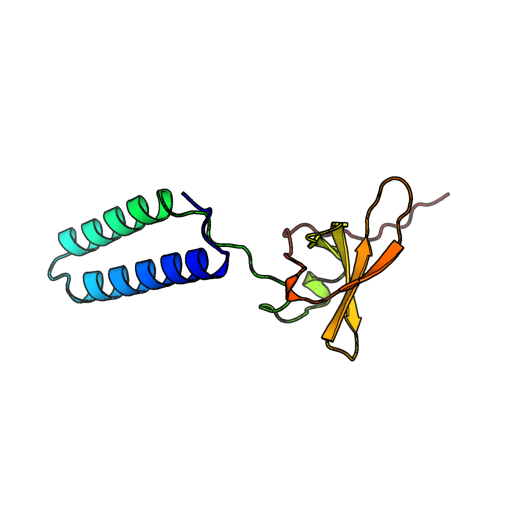00 94.12 115 ARG A CA 1
ATOM 900 C C . ARG A 1 115 ? 0.921 -10.025 -14.048 1.00 94.12 115 ARG A C 1
ATOM 902 O O . ARG A 1 115 ? -0.153 -10.049 -14.647 1.00 94.12 115 ARG A O 1
ATOM 909 N N . TYR A 1 116 ? 2.087 -10.345 -14.587 1.00 92.00 116 TYR A N 1
ATOM 910 C CA . TYR A 1 116 ? 2.243 -10.771 -15.966 1.00 92.00 116 TYR A CA 1
ATOM 911 C C . TYR A 1 116 ? 2.699 -12.225 -16.013 1.00 92.00 116 TYR A C 1
ATOM 913 O O . TYR A 1 116 ? 3.451 -12.694 -15.161 1.00 92.00 116 TYR A O 1
ATOM 921 N N . THR A 1 117 ? 2.241 -12.937 -17.036 1.00 90.69 117 THR A N 1
ATOM 922 C CA . THR A 1 117 ? 2.642 -14.316 -17.311 1.00 90.69 117 THR A CA 1
ATOM 923 C C . THR A 1 117 ? 3.303 -14.356 -18.676 1.00 90.69 117 THR A C 1
ATOM 925 O O . THR A 1 117 ? 2.806 -13.760 -19.633 1.00 90.69 117 THR A O 1
ATOM 928 N N . LEU A 1 118 ? 4.435 -15.050 -18.771 1.00 90.38 118 LEU A N 1
ATOM 929 C CA . LEU A 1 118 ? 5.105 -15.264 -20.047 1.00 90.38 118 LEU A CA 1
ATOM 930 C C . LEU A 1 118 ? 4.273 -16.228 -20.890 1.00 90.38 118 LEU A C 1
ATOM 932 O O . LEU A 1 118 ? 3.893 -17.300 -20.426 1.00 90.38 118 LEU A O 1
ATOM 936 N N . THR A 1 119 ? 3.989 -15.830 -22.124 1.00 93.00 119 THR A N 1
ATOM 937 C CA . THR A 1 119 ? 3.310 -16.668 -23.113 1.00 93.00 119 THR A CA 1
ATOM 938 C C . THR A 1 119 ? 4.230 -16.801 -24.313 1.00 93.00 119 THR A C 1
ATOM 940 O O . THR A 1 119 ? 4.706 -15.795 -24.837 1.00 93.00 119 THR A O 1
ATOM 943 N N . GLU A 1 120 ? 4.502 -18.035 -24.726 1.00 92.75 120 GLU A N 1
ATOM 944 C CA . GLU A 1 120 ? 5.223 -18.305 -25.966 1.00 92.75 120 GLU A CA 1
ATOM 945 C C . GLU A 1 120 ? 4.353 -17.876 -27.153 1.00 92.75 120 GLU A C 1
ATOM 947 O O . GLU A 1 120 ? 3.192 -18.275 -27.261 1.00 92.75 120 GLU A O 1
ATOM 952 N N . VAL A 1 121 ? 4.902 -17.038 -28.030 1.00 90.69 121 VAL A N 1
ATOM 953 C CA . VAL A 1 121 ? 4.255 -16.656 -29.287 1.00 90.69 121 VAL A CA 1
ATOM 954 C C . VAL A 1 121 ? 4.913 -17.484 -30.383 1.00 90.69 121 VAL A C 1
ATOM 956 O O . VAL A 1 121 ? 6.122 -17.382 -30.572 1.00 90.69 121 VAL A O 1
ATOM 959 N N . GLN A 1 122 ? 4.137 -18.329 -31.063 1.00 84.75 122 GLN A N 1
ATOM 960 C CA . GLN A 1 122 ? 4.619 -19.064 -32.234 1.00 84.75 122 GLN A CA 1
ATOM 961 C C . GLN A 1 122 ? 4.770 -18.102 -33.420 1.00 84.75 122 GLN A C 1
ATOM 963 O O . GLN A 1 122 ? 3.909 -17.240 -33.617 1.00 84.75 122 GLN A O 1
ATOM 968 N N . GLU A 1 123 ? 5.862 -18.253 -34.171 1.00 72.38 123 GLU A N 1
ATOM 969 C CA . GLU A 1 123 ? 6.123 -17.538 -35.432 1.00 72.38 123 GLU A CA 1
ATOM 970 C C . GLU A 1 123 ? 5.293 -18.083 -36.602 1.00 72.38 123 GLU A C 1
ATOM 972 O O . GLU A 1 123 ? 5.099 -19.320 -36.681 1.00 72.38 123 GLU A O 1
#

Sequence (123 aa):
MSNPTRQEIIDAHEALIELCGLAEDLAVTEAQARQVWKYHSSIRAALPPKPQPTMAEVEWDDDLHYLAEATHPVYETVLMLGPYMDGTIKFLALNRADSKTVWGQPENLIPTGKRYTLTEVQE

Mean predicted aligned error: 5.84 Å

pLDDT: mean 93.35, std 6.25, range [59.66, 97.75]

Foldseek 3Di:
DDDDDLVRLQVVLVVLVVVLVVQCVVDPDPVSNVVSVVVSVVVCVVGDPNDADFQVRDDDDCVQQAQFWWQFPPLGIWGWHQADPVRWTWIWRDDPVDIDIDTDHRRRTGTPSDGDDDDDDDD

Solvent-accessible surface area (backbone atoms only — not comparable to full-atom values): 7276 Å² total; per-residue (Å²): 134,82,82,80,52,75,63,59,44,45,52,51,55,50,52,51,52,52,53,46,51,57,53,44,76,67,37,91,44,70,70,51,37,55,48,50,54,51,50,51,53,54,52,57,71,72,45,76,77,74,75,78,64,27,49,66,77,47,83,92,41,68,94,70,42,46,38,14,34,21,38,28,94,87,54,55,44,30,33,31,65,44,78,46,98,87,66,29,32,35,26,39,34,64,43,97,89,60,69,46,78,48,74,41,58,28,74,50,28,32,65,70,83,48,72,59,77,94,73,92,77,85,132

Nearest PDB structures (foldseek):
  2egc-assembly1_A  TM=6.157E-01  e=5.099E-01  Homo sapiens
  8pim-assembly1_P  TM=5.118E-01  e=4.795E-01  Escherichia coli
  8uqm-assembly1_AB  TM=6.274E-01  e=1.002E+00  Escherichia coli
  7n4d-assembly4_D  TM=5.184E-01  e=4.952E+00  Naegleria fowleri

Radius of gyration: 20.3 Å; Cα contacts (8 Å, |Δi|>4): 167; chains: 1; bounding box: 48×42×64 Å

Secondary structure (DSSP, 8-state):
-PPPPHHHHHHHHHHHHHHHHHHHHT--SHHHHHHHHHHHHHHHHHSPPPPPPPTTTS---HHHHTTEEEEETTTEEEEEEEE-TTS-EEEEE--SS--EEEEE-GGG-EEEEEE----PPP-